Protein AF-A0A1V2Q5Y5-F1 (afdb_monomer_lite)

Secondary structure (DSSP, 8-state):
--PPPB-TTSPBP-TT-EEEEEEEETTEEEEEEEEEEEE-TTS-EEEEEEEESS--SSS---SEEEE-GGGEEE---PPPP-SPPHHHHHHHHHHHHHHHHHHHHHHHHTTPPPSSTT--HHHHHHHHHHT-

Radius of gyration: 26.56 Å; chains: 1; bounding box: 54×36×72 Å

Structure (mmCIF, N/CA/C/O backbone):
data_AF-A0A1V2Q5Y5-F1
#
_entry.id   AF-A0A1V2Q5Y5-F1
#
loop_
_atom_site.group_PDB
_atom_site.id
_atom_site.type_symbol
_atom_site.label_atom_id
_atom_site.label_alt_id
_atom_site.label_comp_id
_atom_site.label_asym_id
_atom_site.label_entity_id
_atom_site.label_seq_id
_atom_site.pdbx_PDB_ins_code
_atom_site.Cartn_x
_atom_site.Cartn_y
_atom_site.Cartn_z
_atom_site.occupancy
_atom_site.B_iso_or_equiv
_atom_site.auth_seq_id
_atom_site.auth_comp_id
_atom_site.auth_asym_id
_atom_site.auth_atom_id
_atom_site.pdbx_PDB_model_num
ATOM 1 N N . MET A 1 1 ? -12.066 -7.267 30.526 1.00 42.72 1 MET A N 1
ATOM 2 C CA . MET A 1 1 ? -11.446 -7.695 29.255 1.00 42.72 1 MET A CA 1
ATOM 3 C C . MET A 1 1 ? -11.957 -6.759 28.181 1.00 42.72 1 MET A C 1
ATOM 5 O O . MET A 1 1 ? -13.164 -6.693 28.006 1.00 42.72 1 MET A O 1
ATOM 9 N N . THR A 1 2 ? -11.095 -5.971 27.548 1.00 56.97 2 THR A N 1
ATOM 10 C CA . THR A 1 2 ? -11.493 -5.163 26.388 1.00 56.97 2 THR A CA 1
ATOM 11 C C . THR A 1 2 ? -11.682 -6.131 25.228 1.00 56.97 2 THR A C 1
ATOM 13 O O . THR A 1 2 ? -10.724 -6.800 24.843 1.00 56.97 2 THR A O 1
ATOM 16 N N . GLU A 1 3 ? -12.909 -6.286 24.730 1.00 70.06 3 GLU A N 1
ATOM 17 C CA . GLU A 1 3 ? -13.143 -7.086 23.527 1.00 70.06 3 GLU A CA 1
ATOM 18 C C . GLU A 1 3 ? -12.265 -6.554 22.392 1.00 70.06 3 GLU A C 1
ATOM 20 O O . GLU A 1 3 ? -12.170 -5.345 22.167 1.00 70.06 3 GLU A O 1
ATOM 25 N N . GLN A 1 4 ? -11.576 -7.461 21.701 1.00 85.56 4 GLN A N 1
ATOM 26 C CA . GLN A 1 4 ? -10.738 -7.088 20.573 1.00 85.56 4 GLN A CA 1
ATOM 27 C C . GLN A 1 4 ? -11.627 -6.554 19.448 1.00 85.56 4 GLN A C 1
ATOM 29 O O . GLN A 1 4 ? -12.476 -7.283 18.931 1.00 85.56 4 GLN A O 1
ATOM 34 N N . LEU A 1 5 ? -11.422 -5.289 19.067 1.00 92.75 5 LEU A N 1
ATOM 35 C CA . LEU A 1 5 ? -12.168 -4.669 17.975 1.00 92.75 5 LEU A CA 1
ATOM 36 C C . LEU A 1 5 ? -11.911 -5.412 16.663 1.00 92.75 5 LEU A C 1
ATOM 38 O O . LEU A 1 5 ? -10.795 -5.863 16.388 1.00 92.75 5 LEU A O 1
ATOM 42 N N . LYS A 1 6 ? -12.957 -5.510 15.847 1.00 95.69 6 LYS A N 1
ATOM 43 C CA . LYS A 1 6 ? -12.931 -6.181 14.550 1.00 95.69 6 LYS A CA 1
ATOM 44 C C . LYS A 1 6 ? -13.404 -5.231 13.464 1.00 95.69 6 LYS A C 1
ATOM 46 O O . LYS A 1 6 ? -14.277 -4.406 13.720 1.00 95.69 6 LYS A O 1
ATOM 51 N N . ASP A 1 7 ? -12.835 -5.358 12.272 1.00 94.50 7 ASP A N 1
ATOM 52 C CA . ASP A 1 7 ? -13.355 -4.666 11.098 1.00 94.50 7 ASP A CA 1
ATOM 53 C C . ASP A 1 7 ? -14.730 -5.230 10.695 1.00 94.50 7 ASP A C 1
ATOM 55 O O . ASP A 1 7 ? -15.201 -6.225 11.254 1.00 94.50 7 ASP A O 1
ATOM 59 N N . TRP A 1 8 ? -15.392 -4.615 9.713 1.00 90.56 8 TRP A N 1
ATOM 60 C CA . TRP A 1 8 ? -16.715 -5.066 9.255 1.00 90.56 8 TRP A CA 1
ATOM 61 C C . TRP A 1 8 ? -16.732 -6.505 8.699 1.00 90.56 8 TRP A C 1
ATOM 63 O O . TRP A 1 8 ? -17.801 -7.103 8.601 1.00 90.56 8 TRP A O 1
ATOM 73 N N . ARG A 1 9 ? -15.567 -7.082 8.366 1.00 90.81 9 ARG A N 1
ATOM 74 C CA . ARG A 1 9 ? -15.406 -8.480 7.922 1.00 90.81 9 ARG A CA 1
ATOM 75 C C . ARG A 1 9 ? -15.116 -9.438 9.079 1.00 90.81 9 ARG A C 1
ATOM 77 O O . ARG A 1 9 ? -14.913 -10.625 8.852 1.00 90.81 9 ARG A O 1
ATOM 84 N N . GLY A 1 10 ? -15.070 -8.943 10.315 1.00 92.38 10 GLY A N 1
ATOM 85 C CA . GLY A 1 10 ? -14.712 -9.731 11.491 1.00 92.38 10 GLY A CA 1
ATOM 86 C C . GLY A 1 10 ? -13.203 -9.888 11.701 1.00 92.38 10 GLY A C 1
ATOM 87 O O . GLY A 1 10 ? -12.796 -10.648 12.583 1.00 92.38 10 GLY A O 1
ATOM 88 N N . THR A 1 11 ? -12.370 -9.171 10.942 1.00 93.44 11 THR A N 1
ATOM 89 C CA . THR A 1 11 ? -10.906 -9.243 11.049 1.00 93.44 11 THR A CA 1
ATOM 90 C C . THR A 1 11 ? -10.445 -8.504 12.301 1.00 93.44 11 THR A C 1
ATOM 92 O O . THR A 1 11 ? -10.768 -7.323 12.444 1.00 93.44 11 THR A O 1
ATOM 95 N N . PRO A 1 12 ? -9.679 -9.136 13.209 1.00 95.12 12 PRO A N 1
ATOM 96 C CA . PRO A 1 12 ? -9.167 -8.457 14.393 1.00 95.12 12 PRO A CA 1
ATOM 97 C C . PRO A 1 12 ? -8.260 -7.279 14.030 1.00 95.12 12 PRO A C 1
ATOM 99 O O . PRO A 1 12 ? -7.313 -7.434 13.258 1.00 95.12 12 PRO A O 1
ATOM 102 N N . ILE A 1 13 ? -8.525 -6.122 14.634 1.00 95.31 13 ILE A N 1
ATOM 103 C CA . ILE A 1 13 ? -7.756 -4.894 14.433 1.00 95.31 13 ILE A CA 1
ATOM 104 C C . ILE A 1 13 ? -6.642 -4.842 15.481 1.00 95.31 13 ILE A C 1
ATOM 106 O O . ILE A 1 13 ? -6.883 -5.029 16.677 1.00 95.31 13 ILE A O 1
ATOM 110 N N . LYS A 1 14 ? -5.413 -4.586 15.039 1.00 95.12 14 LYS A N 1
ATOM 111 C CA . LYS A 1 14 ? -4.212 -4.481 15.874 1.00 95.12 14 LYS A CA 1
ATOM 112 C C . LYS A 1 14 ? -3.457 -3.198 15.548 1.00 95.12 14 LYS A C 1
ATOM 114 O O . LYS A 1 14 ? -3.558 -2.676 14.440 1.00 95.12 14 LYS A O 1
ATOM 119 N N . GLU A 1 15 ? -2.686 -2.704 16.512 1.00 95.31 15 GLU A N 1
ATOM 120 C CA . GLU A 1 15 ? -1.755 -1.602 16.265 1.00 95.31 15 GLU A CA 1
ATOM 121 C C . GLU A 1 15 ? -0.744 -1.965 15.174 1.00 95.31 15 GLU A C 1
ATOM 123 O O . GLU A 1 15 ? -0.429 -3.137 14.964 1.00 95.31 15 GLU A O 1
ATOM 128 N N . TRP A 1 16 ? -0.264 -0.939 14.473 1.00 94.75 16 TRP A N 1
ATOM 129 C CA . TRP A 1 16 ? 0.700 -1.008 13.373 1.00 94.75 16 TRP A CA 1
ATOM 130 C C . TRP A 1 16 ? 0.205 -1.688 12.094 1.00 94.75 16 TRP A C 1
ATOM 132 O O . TRP A 1 16 ? 0.950 -1.770 11.122 1.00 94.75 16 TRP A O 1
ATOM 142 N N . GLN A 1 17 ? -1.059 -2.115 12.040 1.00 95.25 17 GLN A N 1
ATOM 143 C CA . GLN A 1 17 ? -1.659 -2.614 10.806 1.00 95.25 17 GLN A CA 1
ATOM 144 C C . GLN A 1 17 ? -2.002 -1.481 9.840 1.00 95.25 17 GLN A C 1
ATOM 146 O O . GLN A 1 17 ? -2.461 -0.407 10.246 1.00 95.25 17 GLN A O 1
ATOM 151 N N . THR A 1 18 ? -1.847 -1.766 8.550 1.00 95.62 18 THR A N 1
ATOM 152 C CA . THR A 1 18 ? -2.369 -0.925 7.474 1.00 95.62 18 THR A CA 1
ATOM 153 C C . THR A 1 18 ? -3.873 -1.129 7.346 1.00 95.62 18 THR A C 1
ATOM 155 O O . THR A 1 18 ? -4.377 -2.255 7.348 1.00 95.62 18 THR A O 1
ATOM 158 N N . VAL A 1 19 ? -4.602 -0.025 7.227 1.00 95.56 19 VAL A N 1
ATOM 159 C CA . VAL A 1 19 ? -6.050 -0.020 7.039 1.00 95.56 19 VAL A CA 1
ATOM 160 C C . VAL A 1 19 ? -6.449 0.938 5.932 1.00 95.56 19 VAL A C 1
ATOM 162 O O . VAL A 1 19 ? -5.779 1.938 5.666 1.00 95.56 19 VAL A O 1
ATOM 165 N N . ILE A 1 20 ? -7.602 0.657 5.338 1.00 95.00 20 ILE A N 1
ATOM 166 C CA . ILE A 1 20 ? -8.256 1.535 4.378 1.00 95.00 20 ILE A CA 1
ATOM 167 C C . ILE A 1 20 ? -9.631 1.920 4.923 1.00 95.00 20 ILE A C 1
ATOM 169 O O . ILE A 1 20 ? -10.360 1.071 5.438 1.00 95.00 20 ILE A O 1
ATOM 173 N N . TYR A 1 21 ? -10.002 3.194 4.811 1.00 93.81 21 TYR A N 1
ATOM 174 C CA . TYR A 1 21 ? -11.347 3.667 5.138 1.00 93.81 21 TYR A CA 1
ATOM 175 C C . TYR A 1 21 ? -11.819 4.752 4.162 1.00 93.81 21 TYR A C 1
ATOM 177 O O . TYR A 1 21 ? -11.018 5.448 3.536 1.00 93.81 21 TYR A O 1
ATOM 185 N N . GLY A 1 22 ? -13.138 4.906 4.042 1.00 92.19 22 GLY A N 1
ATOM 186 C CA . GLY A 1 22 ? -13.756 5.978 3.261 1.00 92.19 22 GLY A CA 1
ATOM 187 C C . GLY A 1 22 ? -13.934 7.248 4.092 1.00 92.19 22 GLY A C 1
ATOM 188 O O . GLY A 1 22 ? -14.639 7.240 5.103 1.00 92.19 22 GLY A O 1
ATOM 189 N N . ALA A 1 23 ? -13.327 8.356 3.668 1.00 89.06 23 ALA A N 1
ATOM 190 C CA . ALA A 1 23 ? -13.537 9.673 4.261 1.00 89.06 23 ALA A CA 1
ATOM 191 C C . ALA A 1 23 ? -14.570 10.474 3.448 1.00 89.06 23 ALA A C 1
ATOM 193 O O . ALA A 1 23 ? -14.417 10.597 2.230 1.00 89.06 23 ALA A O 1
ATOM 194 N N . PRO A 1 24 ? -15.595 11.065 4.085 1.00 86.62 24 PRO A N 1
ATOM 195 C CA . 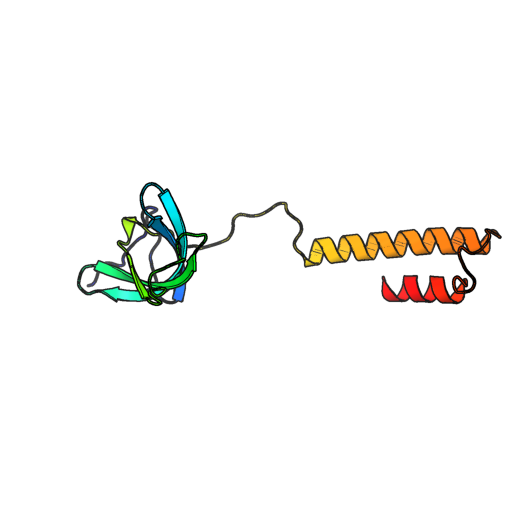PR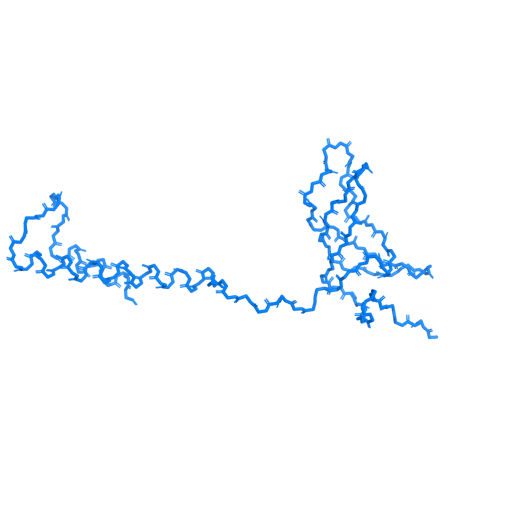O A 1 24 ? -16.553 11.905 3.379 1.00 86.62 24 PRO A CA 1
ATOM 196 C C . PRO A 1 24 ? -15.881 13.194 2.886 1.00 86.62 24 PRO A C 1
ATOM 198 O O . PRO A 1 24 ? -15.185 13.877 3.640 1.00 86.62 24 PRO A O 1
ATOM 201 N N . VAL A 1 25 ? -16.117 13.535 1.621 1.00 84.62 25 VAL A N 1
ATOM 202 C CA . VAL A 1 25 ? -15.661 14.764 0.963 1.00 84.62 25 VAL A CA 1
ATOM 203 C C . VAL A 1 25 ? -16.852 15.361 0.213 1.00 84.62 25 VAL A C 1
ATOM 205 O O . VAL A 1 25 ? -17.091 15.065 -0.958 1.00 84.62 25 VAL A O 1
ATOM 208 N N . GLY A 1 26 ? -17.645 16.180 0.907 1.00 83.06 26 GLY A N 1
ATOM 209 C CA . GLY A 1 26 ? -18.887 16.730 0.360 1.00 83.06 26 GLY A CA 1
ATOM 210 C C . GLY A 1 26 ? -19.886 15.623 0.010 1.00 83.06 26 GLY A C 1
ATOM 211 O O . GLY A 1 26 ? -20.330 14.894 0.893 1.00 83.06 26 GLY A O 1
ATOM 212 N N . ARG A 1 27 ? -20.230 15.498 -1.279 1.00 86.44 27 ARG A N 1
ATOM 213 C CA . ARG A 1 27 ? -21.117 14.445 -1.814 1.00 86.44 27 ARG A CA 1
ATOM 214 C C . ARG A 1 27 ? -20.371 13.185 -2.282 1.00 86.44 27 ARG A C 1
ATOM 216 O O . ARG A 1 27 ? -21.004 12.277 -2.810 1.00 86.44 27 ARG A O 1
ATOM 223 N N . SER A 1 28 ? -19.053 13.129 -2.097 1.00 86.50 28 SER A N 1
ATOM 224 C CA . SER A 1 28 ? -18.194 12.033 -2.556 1.00 86.50 28 SER A CA 1
ATOM 225 C C . SER A 1 28 ? -17.450 11.376 -1.389 1.00 86.50 28 SER A C 1
ATOM 227 O O . SER A 1 28 ? -17.416 11.908 -0.279 1.00 86.50 28 SER A O 1
ATOM 229 N N . VAL A 1 29 ? -16.817 10.227 -1.639 1.00 88.19 29 VAL A N 1
ATOM 230 C CA . VAL A 1 29 ? -16.016 9.498 -0.642 1.00 88.19 29 VAL A CA 1
ATOM 231 C C . VAL A 1 29 ? -14.588 9.337 -1.145 1.00 88.19 29 VAL A C 1
ATOM 233 O O . VAL A 1 29 ? -14.357 8.662 -2.141 1.00 88.19 29 VAL A O 1
ATOM 236 N N . ALA A 1 30 ? -13.625 9.929 -0.440 1.00 89.00 30 ALA A N 1
ATOM 237 C CA . ALA A 1 30 ? -12.213 9.716 -0.722 1.00 89.00 30 ALA A CA 1
ATOM 238 C C . ALA A 1 30 ? -11.701 8.480 0.017 1.00 89.00 30 ALA A C 1
ATOM 240 O O . ALA A 1 30 ? -11.908 8.334 1.223 1.00 89.00 30 ALA A O 1
ATOM 241 N N . MET A 1 31 ? -10.972 7.628 -0.698 1.00 92.06 31 MET A N 1
ATOM 242 C CA . MET A 1 31 ? -10.255 6.512 -0.092 1.00 92.06 31 MET A CA 1
ATOM 243 C C . MET A 1 31 ? -9.044 7.030 0.681 1.00 92.06 31 MET A C 1
ATOM 245 O O . MET A 1 31 ? -8.276 7.859 0.176 1.00 92.06 31 MET A O 1
ATOM 249 N N . VAL A 1 32 ? -8.892 6.555 1.913 1.00 91.88 32 VAL A N 1
ATOM 250 C CA . VAL A 1 32 ? -7.786 6.909 2.797 1.00 91.88 32 VAL A CA 1
ATOM 251 C C . VAL A 1 32 ? -7.079 5.649 3.253 1.00 91.88 32 VAL A C 1
ATOM 253 O O . VAL A 1 32 ? -7.709 4.733 3.774 1.00 91.88 32 VAL A O 1
ATOM 256 N N . GLU A 1 33 ? -5.765 5.652 3.090 1.00 93.62 33 GLU A N 1
ATOM 257 C CA . GLU A 1 33 ? -4.847 4.680 3.658 1.00 93.62 33 GLU A CA 1
ATOM 258 C C . GLU A 1 33 ? -4.257 5.244 4.952 1.00 93.62 33 GLU A C 1
ATOM 260 O O . GLU A 1 33 ? -3.868 6.419 5.031 1.00 93.62 33 GLU A O 1
ATOM 265 N N . GLY A 1 34 ? -4.172 4.406 5.976 1.00 94.50 34 GLY A N 1
ATOM 266 C CA . GLY A 1 34 ? -3.542 4.782 7.227 1.00 94.50 34 GLY A CA 1
ATOM 267 C C . GLY A 1 34 ? -3.032 3.598 8.025 1.00 94.50 34 GLY A C 1
ATOM 268 O O . GLY A 1 34 ? -3.221 2.440 7.660 1.00 94.50 34 GLY A O 1
ATOM 269 N N . THR A 1 35 ? -2.399 3.915 9.145 1.00 96.44 35 THR A N 1
ATOM 270 C CA . THR A 1 35 ? -1.842 2.943 10.084 1.00 96.44 35 THR A CA 1
ATOM 271 C C . THR A 1 35 ? -2.572 3.045 11.414 1.00 96.44 35 THR A C 1
ATOM 273 O O . THR A 1 35 ? -2.800 4.149 11.916 1.00 96.44 35 THR A O 1
ATOM 276 N N . VAL A 1 36 ? -2.939 1.907 12.003 1.00 96.56 36 VAL A N 1
ATOM 277 C CA . VAL A 1 36 ? -3.506 1.868 13.356 1.00 96.56 36 VAL A CA 1
ATOM 278 C C . VAL A 1 36 ? -2.427 2.246 14.365 1.00 96.56 36 VAL A C 1
ATOM 280 O O . VAL A 1 36 ? -1.378 1.615 14.422 1.00 96.56 36 VAL A O 1
ATOM 283 N N . VAL A 1 37 ? -2.694 3.252 15.189 1.00 96.19 37 VAL A N 1
ATOM 284 C CA . VAL A 1 37 ? -1.754 3.769 16.203 1.00 96.19 37 VAL A CA 1
ATOM 285 C C . VAL A 1 37 ? -2.342 3.748 17.615 1.00 96.19 37 VAL A C 1
ATOM 287 O O . VAL A 1 37 ? -1.828 4.415 18.509 1.00 96.19 37 VAL A O 1
ATOM 290 N N . GLY A 1 38 ? -3.464 3.051 17.800 1.00 94.75 38 GLY A N 1
ATOM 291 C CA . GLY A 1 38 ? -4.079 2.828 19.104 1.00 94.75 38 GLY A CA 1
ATOM 292 C C . GLY A 1 38 ? -5.601 2.800 19.056 1.00 94.75 38 GLY A C 1
ATOM 293 O O . GLY A 1 38 ? -6.224 2.808 17.991 1.00 94.75 38 GLY A O 1
ATOM 294 N N . PHE A 1 39 ? -6.207 2.813 20.240 1.00 94.81 39 PHE A N 1
ATOM 295 C CA . PHE A 1 39 ? -7.649 2.675 20.426 1.00 94.81 39 PHE A CA 1
ATOM 296 C C . PHE A 1 39 ? -8.169 3.711 21.424 1.00 94.81 39 PHE A C 1
ATOM 298 O O . PHE A 1 39 ? -7.479 4.074 22.376 1.00 94.81 39 PHE A O 1
ATOM 305 N N . THR A 1 40 ? -9.381 4.220 21.208 1.00 91.62 40 THR A N 1
ATOM 306 C CA . THR A 1 40 ? -10.049 5.101 22.172 1.00 91.62 40 THR A CA 1
ATOM 307 C C . THR A 1 40 ? -10.801 4.271 23.219 1.00 91.62 40 THR A C 1
ATOM 309 O O . THR A 1 40 ? -11.295 3.188 22.896 1.00 91.62 40 THR A O 1
ATOM 312 N N . PRO A 1 41 ? -11.017 4.799 24.440 1.00 88.94 41 PRO A N 1
ATOM 313 C CA . PRO A 1 41 ? -11.886 4.155 25.434 1.00 88.94 41 PRO A CA 1
ATOM 314 C C . PRO A 1 41 ? -13.329 3.939 24.950 1.00 88.94 41 PRO A C 1
ATOM 316 O O . PRO A 1 41 ? -14.026 3.059 25.437 1.00 88.94 41 PRO A O 1
ATOM 319 N N . SER A 1 42 ? -13.775 4.731 23.971 1.00 88.69 42 SER A N 1
ATOM 320 C CA . SER A 1 42 ? -15.097 4.637 23.344 1.00 88.69 42 SER A CA 1
ATOM 321 C C . SER A 1 42 ? -15.209 3.575 22.241 1.00 88.69 42 SER A C 1
ATOM 323 O O . SER A 1 42 ? -16.215 3.547 21.537 1.00 88.69 42 SER A O 1
ATOM 325 N N . GLY A 1 43 ? -14.187 2.736 22.043 1.00 90.31 43 GLY A N 1
ATOM 326 C CA . GLY A 1 43 ? -14.216 1.665 21.042 1.00 90.31 43 GLY A CA 1
ATOM 327 C C . GLY A 1 43 ? -13.979 2.139 19.605 1.00 90.31 43 GLY A C 1
ATOM 328 O O . GLY A 1 43 ? -14.443 1.505 18.660 1.00 90.31 43 GLY A O 1
ATOM 329 N N . ARG A 1 44 ? -13.274 3.261 19.413 1.00 94.44 44 ARG A N 1
ATOM 330 C CA . ARG A 1 44 ? -12.833 3.737 18.090 1.00 94.44 44 ARG A CA 1
ATOM 331 C C . ARG A 1 44 ? -11.353 3.443 17.886 1.00 94.44 44 ARG A C 1
ATOM 333 O O . ARG A 1 44 ? -10.601 3.261 18.840 1.00 94.44 44 ARG A O 1
ATOM 340 N N . VAL A 1 45 ? -10.929 3.443 16.631 1.00 95.44 45 VAL A N 1
ATOM 341 C CA . VAL A 1 45 ? -9.551 3.136 16.240 1.00 95.44 45 VAL A CA 1
ATOM 342 C C . VAL A 1 45 ? -8.837 4.422 15.854 1.00 95.44 45 VAL A C 1
ATOM 344 O O . VAL A 1 45 ? -9.327 5.157 14.997 1.00 95.44 45 VAL A O 1
ATOM 347 N N . TRP A 1 4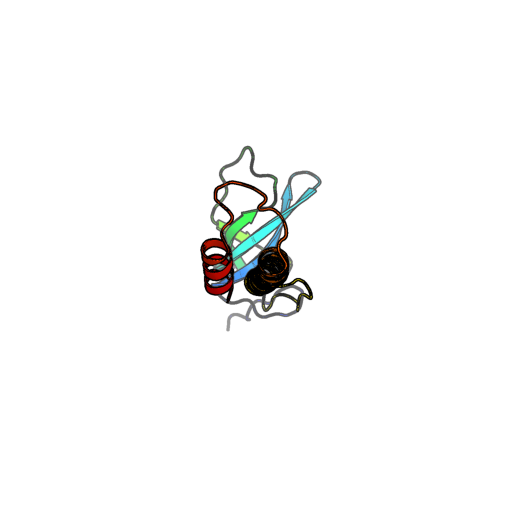6 ? -7.695 4.705 16.479 1.00 95.75 46 TRP A N 1
ATOM 348 C CA . TRP A 1 46 ? -6.829 5.812 16.089 1.00 95.75 46 TRP A CA 1
ATOM 349 C C . TRP A 1 46 ? -6.025 5.436 14.854 1.00 95.75 46 TRP A C 1
ATOM 351 O O . TRP A 1 46 ? -5.263 4.472 14.874 1.00 95.75 46 TRP A O 1
ATOM 361 N N . ILE A 1 47 ? -6.166 6.238 13.804 1.00 95.38 47 ILE A N 1
ATOM 362 C CA . ILE A 1 47 ? -5.505 6.060 12.517 1.00 95.38 47 ILE A CA 1
ATOM 363 C C . ILE A 1 47 ? -4.593 7.251 12.251 1.00 95.38 47 ILE A C 1
ATOM 365 O O . ILE A 1 47 ? -5.044 8.398 12.245 1.00 95.38 47 ILE A O 1
ATOM 369 N N . GLU A 1 48 ? -3.320 6.973 12.003 1.00 95.31 48 GLU A N 1
ATOM 370 C CA . GLU A 1 48 ? -2.408 7.912 11.360 1.00 95.31 48 GLU A CA 1
ATOM 371 C C . GLU A 1 48 ? -2.607 7.844 9.843 1.00 95.31 48 GLU A C 1
ATOM 373 O O . GLU A 1 48 ? -2.503 6.776 9.242 1.00 95.31 48 GLU A O 1
ATOM 378 N N . VAL A 1 49 ? -2.930 8.973 9.216 1.00 91.88 49 VAL A N 1
ATOM 379 C CA . VAL A 1 49 ? -3.227 9.042 7.780 1.00 91.88 49 VAL A CA 1
ATOM 380 C C . VAL A 1 49 ? -1.921 9.062 6.986 1.00 91.88 49 VAL A C 1
ATOM 382 O O . VAL A 1 49 ? -1.119 9.978 7.150 1.00 91.88 49 VAL A O 1
ATOM 385 N N . LYS A 1 50 ? -1.731 8.083 6.093 1.00 90.94 50 LYS A N 1
ATOM 386 C CA . LYS A 1 50 ? -0.561 7.998 5.202 1.00 90.94 50 LYS A CA 1
ATOM 387 C C . LYS A 1 50 ? -0.850 8.621 3.846 1.00 90.94 50 LYS A C 1
ATOM 389 O O . LYS A 1 50 ? -0.131 9.512 3.402 1.00 90.94 50 LYS A O 1
ATOM 394 N N . HIS A 1 51 ? -1.947 8.205 3.222 1.00 87.50 51 HIS A N 1
ATOM 395 C CA . HIS A 1 51 ? -2.333 8.678 1.901 1.00 87.50 51 HIS A CA 1
ATOM 396 C C . HIS A 1 51 ? -3.844 8.894 1.811 1.00 87.50 51 HIS A C 1
ATOM 398 O O . HIS A 1 51 ? -4.637 8.180 2.418 1.00 87.50 51 HIS A O 1
ATOM 404 N N . ARG A 1 52 ? -4.261 9.898 1.038 1.00 86.31 52 ARG A N 1
ATOM 405 C CA . ARG A 1 52 ? -5.667 10.180 0.741 1.00 86.31 52 ARG A CA 1
ATOM 406 C C . ARG A 1 52 ? -5.786 10.471 -0.746 1.00 86.31 52 ARG A C 1
ATOM 408 O O . ARG A 1 52 ? -5.135 11.392 -1.226 1.00 86.31 52 ARG A O 1
ATOM 415 N N . ALA A 1 53 ? -6.658 9.732 -1.429 1.00 84.00 53 ALA A N 1
ATOM 416 C CA . ALA A 1 53 ? -6.797 9.791 -2.883 1.00 84.00 53 ALA A CA 1
ATOM 417 C C . ALA A 1 53 ? -7.148 11.196 -3.411 1.00 84.00 53 ALA A C 1
ATOM 419 O O . ALA A 1 53 ? -6.619 11.611 -4.435 1.00 84.00 53 ALA A O 1
ATOM 420 N N . TYR A 1 54 ? -8.029 11.939 -2.727 1.00 78.88 54 TYR A N 1
ATOM 421 C CA . TYR A 1 54 ? -8.386 13.321 -3.080 1.00 78.88 54 TYR A CA 1
ATOM 422 C C . TYR A 1 54 ? -9.107 14.047 -1.927 1.00 78.88 54 TYR A C 1
ATOM 424 O O . TYR A 1 54 ? -9.359 13.473 -0.868 1.00 78.88 54 TYR A O 1
ATOM 432 N N . GLY A 1 55 ? -9.457 15.325 -2.124 1.00 67.00 55 GLY A N 1
ATOM 433 C CA . GLY A 1 55 ? -10.259 16.092 -1.156 1.00 67.00 55 GLY A CA 1
ATOM 434 C C . GLY A 1 55 ? -9.447 16.731 -0.027 1.00 67.00 55 GLY A C 1
ATOM 435 O O . GLY A 1 55 ? -9.907 16.779 1.112 1.00 67.00 55 GLY A O 1
ATOM 436 N N . GLY A 1 56 ? -8.226 17.184 -0.331 1.00 59.50 56 GLY A N 1
ATOM 437 C CA . GLY A 1 56 ? -7.279 17.760 0.633 1.00 59.50 56 GLY A CA 1
ATOM 438 C C . GLY A 1 56 ? -6.822 19.191 0.330 1.00 59.50 56 GLY A C 1
ATOM 439 O O . GLY A 1 56 ? -5.724 19.546 0.734 1.00 59.50 56 GLY A O 1
ATOM 440 N N . TRP A 1 57 ? -7.611 19.999 -0.384 1.00 49.03 57 TRP A N 1
ATOM 441 C CA . TRP A 1 57 ? -7.161 21.302 -0.905 1.00 49.03 57 TRP A CA 1
ATOM 442 C C . TRP A 1 57 ? -7.457 22.528 -0.018 1.00 49.03 57 TRP A C 1
ATOM 444 O O . TRP A 1 57 ? -7.376 23.645 -0.513 1.00 49.03 57 TRP A O 1
ATOM 454 N N . GLY A 1 58 ? -7.802 22.385 1.270 1.00 47.66 58 GLY A N 1
ATOM 455 C CA . GLY A 1 58 ? -8.134 23.596 2.051 1.00 47.66 58 GLY A CA 1
ATOM 456 C C . GLY A 1 58 ? -8.274 23.507 3.567 1.00 47.66 58 GLY A C 1
ATOM 457 O O . GLY A 1 58 ? -8.448 24.537 4.204 1.00 47.66 58 GLY A O 1
ATOM 458 N N . ALA A 1 59 ? -8.173 22.331 4.177 1.00 48.31 59 ALA A N 1
ATOM 459 C CA . ALA A 1 59 ? -8.111 22.211 5.630 1.00 48.31 59 ALA A CA 1
ATOM 460 C C . ALA A 1 59 ? -6.912 21.336 5.966 1.00 48.31 59 ALA A C 1
ATOM 462 O O . ALA A 1 59 ? -6.748 20.288 5.335 1.00 48.31 59 ALA A O 1
ATOM 463 N N . GLU A 1 60 ? -6.081 21.792 6.907 1.00 54.44 60 GLU A N 1
ATOM 464 C CA . GLU A 1 60 ? -4.948 21.058 7.477 1.00 54.44 60 GLU A CA 1
ATOM 465 C C . GLU A 1 60 ? -5.208 19.552 7.442 1.00 54.44 60 GLU A C 1
ATOM 467 O O . GLU A 1 60 ? -6.193 19.063 8.010 1.00 54.44 60 GLU A O 1
ATOM 472 N N . ARG A 1 61 ? -4.351 18.817 6.721 1.00 64.94 61 ARG A N 1
ATOM 473 C CA . ARG A 1 61 ? -4.369 17.354 6.719 1.00 64.94 61 ARG A CA 1
ATOM 474 C C . ARG A 1 61 ? -4.299 16.920 8.176 1.00 64.94 61 ARG A C 1
ATOM 476 O O . ARG A 1 61 ? -3.220 16.959 8.750 1.00 64.94 61 ARG A O 1
ATOM 483 N N . LYS A 1 62 ? -5.429 16.529 8.778 1.00 70.50 62 LYS A N 1
ATOM 484 C CA . LYS A 1 62 ? -5.431 15.976 10.134 1.00 70.50 62 LYS A CA 1
ATOM 485 C C . LYS A 1 62 ? -4.558 14.723 10.086 1.00 70.50 62 LYS A C 1
ATOM 487 O O . LYS A 1 62 ? -4.983 13.743 9.470 1.00 70.50 62 LYS A O 1
ATOM 492 N N . PRO A 1 63 ? -3.355 14.745 10.683 1.00 81.69 63 PRO A N 1
ATOM 493 C CA . PRO A 1 63 ? -2.413 13.641 10.536 1.00 81.69 63 PRO A CA 1
ATOM 494 C C . PRO A 1 63 ? -2.931 12.398 11.261 1.00 81.69 63 PRO A C 1
ATOM 496 O O . PRO A 1 63 ? -2.573 11.276 10.918 1.00 81.69 63 PRO A O 1
ATOM 499 N N . ARG A 1 64 ? -3.819 12.594 12.244 1.00 88.94 64 ARG A N 1
ATOM 500 C CA . ARG A 1 64 ? -4.454 11.536 13.019 1.00 88.94 64 ARG A CA 1
ATOM 501 C C . ARG A 1 64 ? -5.954 11.768 13.110 1.00 88.94 64 ARG A C 1
ATOM 503 O O . ARG A 1 64 ? -6.414 12.888 13.336 1.00 88.94 64 ARG A O 1
ATOM 510 N N . VAL A 1 65 ? -6.715 10.694 12.959 1.00 91.50 65 VAL A N 1
ATOM 511 C CA . VAL A 1 65 ? -8.174 10.674 13.100 1.00 91.50 65 VAL A CA 1
ATOM 512 C C . VAL A 1 65 ? -8.592 9.429 13.868 1.00 91.50 65 VAL A C 1
ATOM 514 O O . VAL A 1 65 ? -7.852 8.452 13.903 1.00 91.50 65 VAL A O 1
ATOM 517 N N . HIS A 1 66 ? -9.785 9.431 14.455 1.00 92.94 66 HIS A N 1
ATOM 518 C CA . HIS A 1 66 ? -10.390 8.205 14.964 1.00 92.94 66 HIS A CA 1
ATOM 519 C C . HIS A 1 66 ? -11.533 7.755 14.049 1.00 92.94 66 HIS A C 1
ATOM 521 O O . HIS A 1 66 ? -12.383 8.556 13.644 1.00 92.94 66 HIS A O 1
ATOM 527 N N . VAL A 1 67 ? -11.582 6.466 13.738 1.00 93.50 67 VAL A N 1
ATOM 528 C CA . 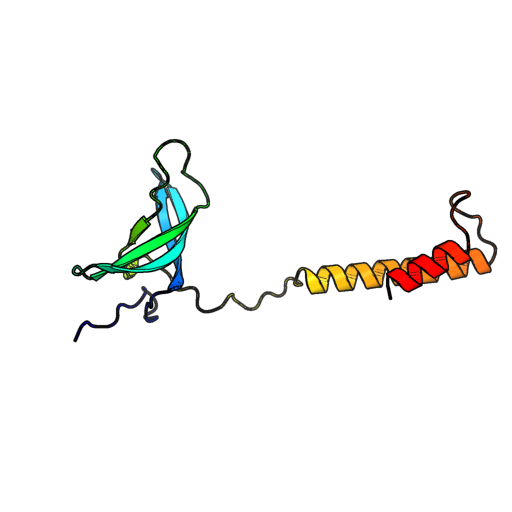VAL A 1 67 ? -12.583 5.869 12.848 1.00 93.50 67 VAL A CA 1
ATOM 529 C C . VAL A 1 67 ? -13.333 4.779 13.612 1.00 93.50 67 VAL A C 1
ATOM 531 O O . VAL A 1 67 ? -12.784 4.155 14.519 1.00 93.50 67 VAL A O 1
ATOM 534 N N . GLY A 1 68 ? -14.621 4.601 13.308 1.00 94.62 68 GLY A N 1
ATOM 535 C CA . GLY A 1 68 ? -15.363 3.445 13.816 1.00 94.62 68 GLY A CA 1
ATOM 536 C C . GLY A 1 68 ? -14.781 2.154 13.225 1.00 94.62 68 GLY A C 1
ATOM 537 O O . GLY A 1 68 ? -14.393 2.167 12.054 1.00 94.62 68 GLY A O 1
ATOM 538 N N . PRO A 1 69 ? -14.675 1.064 13.999 1.00 94.62 69 PRO A N 1
ATOM 539 C CA . PRO A 1 69 ? -14.103 -0.189 13.504 1.00 94.62 69 PRO A CA 1
ATOM 540 C C . PRO A 1 69 ? -14.925 -0.789 12.344 1.00 94.62 69 PRO A C 1
ATOM 542 O O . PRO A 1 69 ? -14.370 -1.392 11.434 1.00 94.62 69 PRO A O 1
ATOM 545 N N . ASP A 1 70 ? -16.226 -0.507 12.299 1.00 93.50 70 ASP A N 1
ATOM 546 C CA . ASP A 1 70 ? -17.166 -0.847 11.224 1.00 93.50 70 ASP A CA 1
ATOM 547 C C . ASP A 1 70 ? -16.901 -0.116 9.894 1.00 93.50 70 ASP A C 1
ATOM 549 O O . ASP A 1 70 ? -17.413 -0.513 8.851 1.00 93.50 70 ASP A O 1
ATOM 553 N N . ARG A 1 71 ? -16.106 0.961 9.909 1.00 92.88 71 ARG A N 1
ATOM 554 C CA . ARG A 1 71 ? -15.839 1.813 8.735 1.00 92.88 71 ARG A CA 1
ATOM 555 C C . ARG A 1 71 ? -14.449 1.646 8.140 1.00 92.88 71 ARG A C 1
ATOM 557 O O . ARG A 1 71 ? -14.120 2.344 7.180 1.00 92.88 71 ARG A O 1
ATOM 564 N N . LEU A 1 72 ? -13.626 0.779 8.715 1.00 93.19 72 LEU A N 1
ATOM 565 C CA . LEU A 1 72 ? -12.282 0.502 8.227 1.00 93.19 72 LEU A CA 1
ATOM 566 C C . LEU A 1 72 ? -12.175 -0.935 7.736 1.00 93.19 72 LEU A C 1
ATOM 568 O O . LEU A 1 72 ? -12.986 -1.787 8.074 1.00 93.19 72 LEU A O 1
ATOM 572 N N . THR A 1 73 ? -11.163 -1.187 6.922 1.00 95.12 73 THR A N 1
ATOM 573 C CA . THR A 1 73 ? -10.843 -2.488 6.340 1.00 95.12 73 THR A CA 1
ATOM 574 C C . THR A 1 73 ? -9.375 -2.755 6.628 1.00 95.12 73 THR A C 1
ATOM 576 O O . THR A 1 73 ? -8.525 -1.973 6.198 1.00 95.12 73 THR A O 1
ATOM 579 N N . VAL A 1 74 ? -9.066 -3.821 7.371 1.00 94.88 74 VAL A N 1
ATOM 580 C CA . VAL A 1 74 ? -7.671 -4.223 7.618 1.00 94.88 74 VAL A CA 1
ATOM 581 C C . VAL A 1 74 ? -7.073 -4.789 6.334 1.00 94.88 74 VAL A C 1
ATOM 583 O O . VAL A 1 74 ? -7.648 -5.682 5.712 1.00 94.88 74 VAL A O 1
ATOM 586 N N . VAL A 1 75 ? -5.915 -4.278 5.927 1.00 92.31 75 VAL A N 1
ATOM 587 C CA . VAL A 1 75 ? -5.162 -4.831 4.800 1.00 92.31 75 VAL A CA 1
ATOM 588 C C . VAL A 1 75 ? -4.275 -5.943 5.350 1.00 92.31 75 VAL A C 1
ATOM 590 O O . VAL A 1 75 ? -3.250 -5.677 5.971 1.00 92.31 75 VAL A O 1
ATOM 5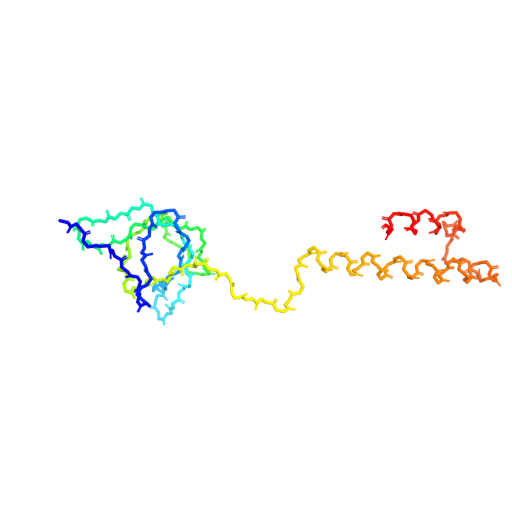93 N N . THR A 1 76 ? -4.718 -7.189 5.197 1.00 85.31 76 THR A N 1
ATOM 594 C CA . THR A 1 76 ? -3.986 -8.382 5.655 1.00 85.31 76 THR A CA 1
ATOM 595 C C . THR A 1 76 ? -2.967 -8.840 4.623 1.00 85.31 76 THR A C 1
ATOM 597 O O . THR A 1 76 ? -1.822 -9.120 4.955 1.00 85.31 76 THR A O 1
ATOM 600 N N . GLU A 1 77 ? -3.398 -8.876 3.370 1.00 79.50 77 GLU A N 1
ATOM 601 C CA . GLU A 1 77 ? -2.621 -9.270 2.209 1.0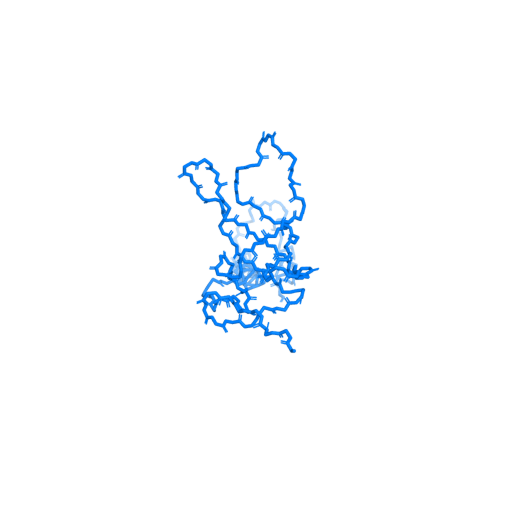0 79.50 77 GLU A CA 1
ATOM 602 C C . GLU A 1 77 ? -3.182 -8.538 0.991 1.00 79.50 77 GLU A C 1
ATOM 604 O O . GLU A 1 77 ? -4.381 -8.241 0.919 1.00 79.50 77 GLU A O 1
ATOM 609 N N . LEU A 1 78 ? -2.306 -8.199 0.049 1.00 69.25 78 LEU A N 1
ATOM 610 C CA . LEU A 1 78 ? -2.761 -7.775 -1.266 1.00 69.25 78 LEU A CA 1
ATOM 611 C C . LEU A 1 78 ? -3.270 -9.019 -2.003 1.00 69.25 78 LEU A C 1
ATOM 613 O O . LEU A 1 78 ? -2.663 -10.084 -1.868 1.00 69.25 78 LEU A O 1
ATOM 617 N N . PRO A 1 79 ? -4.367 -8.915 -2.772 1.00 65.38 79 PRO A N 1
ATOM 618 C CA . PRO A 1 79 ? -4.816 -10.037 -3.577 1.00 65.38 79 PRO A CA 1
ATOM 619 C C . PRO A 1 79 ? -3.686 -10.469 -4.523 1.00 65.38 79 PRO A C 1
ATOM 621 O O . PRO A 1 79 ? -2.933 -9.607 -4.995 1.00 65.38 79 PRO A O 1
ATOM 624 N N . PRO A 1 80 ? -3.565 -11.773 -4.826 1.00 70.19 80 PRO A N 1
ATOM 625 C CA . PRO A 1 80 ? -2.633 -12.230 -5.842 1.00 70.19 80 PRO A CA 1
ATOM 626 C C . PRO A 1 80 ? -2.943 -11.487 -7.142 1.00 70.19 80 PRO A C 1
ATOM 628 O O . PRO A 1 80 ? -4.059 -11.539 -7.660 1.00 70.19 80 PRO A O 1
ATOM 631 N N . THR A 1 81 ? -1.960 -10.737 -7.627 1.00 68.56 81 THR A N 1
ATOM 632 C CA . THR A 1 81 ? -2.067 -9.986 -8.872 1.00 68.56 81 THR A CA 1
ATOM 633 C C . THR A 1 81 ? -1.372 -10.767 -9.975 1.00 68.56 81 THR A C 1
ATOM 635 O O . THR A 1 81 ? -0.293 -11.315 -9.769 1.00 68.56 81 THR A O 1
ATOM 638 N N . SER A 1 82 ? -1.997 -10.831 -11.149 1.00 73.06 82 SER A N 1
ATOM 639 C CA . SER A 1 82 ? -1.363 -11.353 -12.362 1.00 73.06 82 SER A CA 1
ATOM 640 C C . SER A 1 82 ? -0.506 -10.298 -13.064 1.00 73.06 82 SER A C 1
ATOM 642 O O . SER A 1 82 ? 0.061 -10.576 -14.118 1.00 73.06 82 SER A O 1
ATOM 644 N N . LEU A 1 83 ? -0.474 -9.066 -12.541 1.00 73.94 83 LEU A N 1
ATOM 645 C CA . LEU A 1 83 ? 0.419 -8.041 -13.055 1.00 73.94 83 LEU A CA 1
ATOM 646 C C . LEU A 1 83 ? 1.851 -8.414 -12.673 1.00 73.94 83 LEU A C 1
ATOM 648 O O . LEU A 1 83 ? 2.085 -8.727 -11.503 1.00 73.94 83 LEU A O 1
ATOM 652 N N . PRO A 1 84 ? 2.797 -8.357 -13.625 1.00 70.31 84 PRO A N 1
ATOM 653 C CA . PRO A 1 84 ? 4.191 -8.568 -13.300 1.00 70.31 84 PRO A CA 1
ATOM 654 C C . PRO A 1 84 ? 4.606 -7.533 -12.259 1.00 70.31 84 PRO A C 1
ATOM 656 O O . PRO A 1 84 ? 4.280 -6.346 -12.361 1.00 70.31 84 PRO A O 1
ATOM 659 N N . THR A 1 85 ? 5.334 -7.990 -11.253 1.00 78.38 85 THR A N 1
ATOM 660 C CA . THR A 1 85 ? 6.062 -7.099 -10.358 1.00 78.38 85 THR A CA 1
ATOM 661 C C . THR A 1 85 ? 6.998 -6.212 -11.180 1.00 78.38 85 THR A C 1
ATOM 663 O O . THR A 1 85 ? 7.422 -6.575 -12.279 1.00 78.38 85 THR A O 1
ATOM 666 N N . GLU A 1 86 ? 7.378 -5.049 -10.649 1.00 78.69 86 GLU A N 1
ATOM 667 C CA . GLU A 1 86 ? 8.370 -4.192 -11.314 1.00 78.69 86 GLU A CA 1
ATOM 668 C C . GLU A 1 86 ? 9.672 -4.956 -11.609 1.00 78.69 86 GLU A C 1
ATOM 670 O O . GLU A 1 86 ? 10.292 -4.752 -12.651 1.00 78.69 86 GLU A O 1
ATOM 675 N N . ALA A 1 87 ? 10.045 -5.894 -10.732 1.00 73.75 87 ALA A N 1
ATOM 676 C CA . ALA A 1 87 ? 11.191 -6.775 -10.919 1.00 73.75 87 ALA A CA 1
ATOM 677 C C . ALA A 1 87 ? 11.007 -7.745 -12.100 1.00 73.75 87 ALA A C 1
ATOM 679 O O . ALA A 1 87 ? 11.923 -7.908 -12.904 1.00 73.75 87 ALA A O 1
ATOM 680 N N . GLU A 1 88 ? 9.832 -8.360 -12.239 1.00 79.25 88 GLU A N 1
ATOM 681 C CA . GLU A 1 88 ? 9.513 -9.250 -13.364 1.00 79.25 88 GLU A CA 1
ATOM 682 C C . GLU A 1 88 ? 9.422 -8.483 -14.685 1.00 79.25 88 GLU A C 1
ATOM 684 O O . GLU A 1 88 ? 9.956 -8.940 -15.695 1.00 79.25 88 GLU A O 1
ATOM 689 N N . ALA A 1 89 ? 8.819 -7.292 -14.683 1.00 84.69 89 ALA A N 1
ATOM 690 C CA . ALA A 1 89 ? 8.772 -6.422 -15.853 1.00 84.69 89 ALA A CA 1
ATOM 691 C C . ALA A 1 89 ? 10.183 -5.976 -16.278 1.00 84.69 89 ALA A C 1
ATOM 693 O O . ALA A 1 89 ? 10.518 -6.018 -17.463 1.00 84.69 89 ALA A O 1
ATOM 694 N N . ALA A 1 90 ? 11.041 -5.617 -15.317 1.00 81.19 90 ALA A N 1
ATOM 695 C CA . ALA A 1 90 ? 12.434 -5.267 -15.579 1.00 81.19 90 ALA A CA 1
ATOM 696 C C . ALA A 1 90 ? 13.250 -6.463 -16.099 1.00 81.19 90 ALA A C 1
ATOM 698 O O . ALA A 1 90 ? 14.072 -6.296 -17.000 1.00 81.19 90 ALA A O 1
ATOM 699 N N . ALA A 1 91 ? 13.020 -7.669 -15.572 1.00 85.81 91 ALA A N 1
ATOM 700 C CA . ALA A 1 91 ? 13.669 -8.890 -16.045 1.00 85.81 91 ALA A CA 1
ATOM 701 C C . ALA A 1 91 ? 13.234 -9.255 -17.474 1.00 85.81 91 ALA A C 1
ATOM 703 O O . ALA A 1 91 ? 14.081 -9.590 -18.304 1.00 85.81 91 ALA A O 1
ATOM 704 N N . ALA A 1 92 ? 11.938 -9.136 -17.779 1.00 89.31 92 ALA A N 1
ATOM 705 C CA . ALA A 1 92 ? 11.402 -9.359 -19.118 1.00 89.31 92 ALA A CA 1
ATOM 706 C C . ALA A 1 92 ? 11.978 -8.359 -20.132 1.00 89.31 92 ALA A C 1
ATOM 708 O O . ALA A 1 92 ? 12.403 -8.753 -21.217 1.00 89.31 92 ALA A O 1
ATOM 709 N N . GLU A 1 93 ? 12.074 -7.079 -19.763 1.00 90.44 93 GLU A N 1
ATOM 710 C CA . GLU A 1 93 ? 12.673 -6.057 -20.625 1.00 90.44 93 GLU A CA 1
ATOM 711 C C . GLU A 1 93 ? 14.183 -6.271 -20.808 1.00 90.44 93 GLU A C 1
ATOM 713 O O . GLU A 1 93 ? 14.698 -6.146 -21.920 1.00 90.44 93 GLU A O 1
ATOM 718 N N . LYS A 1 94 ? 14.899 -6.672 -19.748 1.00 91.31 94 LYS A N 1
ATOM 719 C CA . LYS A 1 94 ? 16.321 -7.044 -19.821 1.00 91.31 94 LYS A CA 1
ATOM 720 C C . LYS A 1 94 ? 16.539 -8.205 -20.801 1.00 91.31 94 LYS A C 1
ATOM 722 O O . LYS A 1 94 ? 17.426 -8.112 -21.649 1.00 91.31 94 LYS A O 1
ATOM 727 N N . ALA A 1 95 ? 15.710 -9.248 -20.738 1.00 92.31 95 ALA A N 1
ATOM 728 C CA . ALA A 1 95 ? 15.764 -10.376 -21.670 1.00 92.31 95 ALA A CA 1
ATOM 729 C C . ALA A 1 95 ? 15.466 -9.943 -23.115 1.00 92.31 95 ALA A C 1
ATOM 731 O O . ALA A 1 95 ? 16.251 -10.234 -24.015 1.00 92.31 95 ALA A O 1
ATOM 732 N N . ARG A 1 96 ? 14.404 -9.154 -23.327 1.00 95.44 96 ARG A N 1
ATOM 733 C CA . ARG A 1 96 ? 14.032 -8.624 -24.649 1.00 95.44 96 ARG A CA 1
ATOM 734 C C . ARG A 1 96 ? 15.164 -7.812 -25.286 1.00 95.44 96 ARG A C 1
ATOM 736 O O . ARG A 1 96 ? 15.441 -7.954 -26.477 1.00 95.44 96 ARG A O 1
ATOM 743 N N . LEU A 1 97 ? 15.823 -6.954 -24.504 1.00 93.44 97 LEU A N 1
ATOM 744 C CA . LEU A 1 97 ? 16.959 -6.158 -24.971 1.00 93.44 97 LEU A CA 1
ATOM 745 C C . LEU A 1 97 ? 18.161 -7.041 -25.312 1.00 93.44 97 LEU A C 1
ATOM 747 O O . LEU A 1 97 ? 18.758 -6.862 -26.372 1.00 93.44 97 LEU A O 1
ATOM 751 N N . ARG A 1 98 ? 18.498 -8.012 -24.453 1.00 95.12 98 ARG A N 1
ATOM 752 C CA . ARG A 1 98 ? 19.570 -8.982 -24.715 1.00 95.12 98 ARG A CA 1
ATOM 753 C C . ARG A 1 98 ? 19.345 -9.721 -26.034 1.00 95.12 98 ARG A C 1
ATOM 755 O O . ARG A 1 98 ? 20.270 -9.783 -26.843 1.00 95.12 98 ARG A O 1
ATOM 762 N N . ASP A 1 99 ? 18.143 -10.241 -26.255 1.00 95.38 99 ASP A N 1
ATOM 763 C CA . ASP A 1 99 ? 17.804 -11.004 -27.459 1.00 95.38 99 ASP A CA 1
ATOM 764 C C . ASP A 1 99 ? 17.887 -10.129 -28.716 1.00 95.38 99 ASP A C 1
ATOM 766 O O . ASP A 1 99 ? 18.506 -10.519 -29.705 1.00 95.38 99 ASP A O 1
ATOM 770 N N . SER A 1 100 ? 17.404 -8.884 -28.641 1.00 94.38 100 SER A N 1
ATOM 771 C CA . SER A 1 100 ? 17.543 -7.919 -29.737 1.00 94.38 100 SER A CA 1
ATOM 772 C C . SER A 1 100 ? 19.010 -7.614 -30.079 1.00 94.38 100 SER A C 1
ATOM 774 O O . SER A 1 100 ? 19.363 -7.496 -31.255 1.00 94.38 100 SER A O 1
ATOM 776 N N . TYR A 1 101 ? 19.900 -7.518 -29.084 1.00 94.62 101 TYR A N 1
ATOM 777 C CA . TYR A 1 101 ? 21.331 -7.341 -29.346 1.00 94.62 101 TYR A CA 1
ATOM 778 C C . TYR A 1 101 ? 22.002 -8.608 -29.887 1.00 94.62 101 TYR A C 1
ATOM 780 O O . TYR A 1 101 ? 22.925 -8.495 -30.694 1.00 94.62 101 TYR A O 1
ATOM 788 N N . LEU A 1 102 ? 21.551 -9.800 -29.487 1.00 94.12 102 LEU A N 1
ATOM 789 C CA . LEU A 1 102 ? 22.027 -11.068 -30.050 1.00 94.12 102 LEU A CA 1
ATOM 790 C C . LEU A 1 102 ? 21.690 -11.173 -31.541 1.00 94.12 102 LEU A C 1
ATOM 792 O O . LEU A 1 102 ? 22.577 -11.481 -32.341 1.00 94.12 102 LEU A O 1
ATOM 796 N N . GLU A 1 103 ? 20.453 -10.848 -31.920 1.00 95.31 103 GLU A N 1
ATOM 797 C CA . GLU A 1 103 ? 20.034 -10.754 -33.323 1.00 95.31 103 GLU A CA 1
ATOM 798 C C . GLU A 1 103 ? 20.887 -9.731 -34.075 1.00 95.31 103 GLU A C 1
ATOM 800 O O . GLU A 1 103 ? 21.474 -10.041 -35.114 1.00 95.31 103 GLU A O 1
ATOM 805 N N . ARG A 1 104 ? 21.057 -8.531 -33.507 1.00 93.88 104 ARG A N 1
ATOM 806 C CA . ARG A 1 104 ? 21.846 -7.475 -34.147 1.00 93.88 104 ARG A CA 1
ATOM 807 C C . ARG A 1 104 ? 23.315 -7.859 -34.331 1.00 93.88 104 ARG A C 1
ATOM 809 O O . ARG A 1 104 ? 23.914 -7.544 -35.358 1.00 93.88 104 ARG A O 1
ATOM 816 N N . LEU A 1 105 ? 23.910 -8.551 -33.362 1.00 95.25 105 LEU A N 1
ATOM 817 C CA . LEU A 1 105 ? 25.278 -9.050 -33.472 1.00 95.25 105 LEU A CA 1
ATOM 818 C C . LEU A 1 105 ? 25.407 -10.077 -34.603 1.00 95.25 105 LEU A C 1
ATOM 820 O O . LEU A 1 105 ? 26.418 -10.074 -35.308 1.00 95.25 105 LEU A O 1
ATOM 824 N N . ALA A 1 106 ? 24.404 -10.940 -34.785 1.00 94.50 106 ALA A N 1
ATOM 825 C CA . ALA A 1 106 ? 24.371 -11.895 -35.886 1.00 94.50 106 ALA A CA 1
ATOM 826 C C . ALA A 1 106 ? 24.286 -11.183 -37.247 1.00 94.50 106 ALA A C 1
ATOM 828 O O . ALA A 1 106 ? 25.056 -11.511 -38.147 1.00 94.50 106 ALA A O 1
ATOM 829 N N . GLU A 1 107 ? 23.438 -10.158 -37.374 1.00 93.81 107 GLU A N 1
ATOM 830 C CA . GLU A 1 107 ? 23.338 -9.333 -38.586 1.00 93.81 107 GLU A CA 1
ATOM 831 C C . GLU A 1 107 ? 24.664 -8.642 -38.933 1.00 93.81 107 GLU A C 1
ATOM 833 O O . GLU A 1 107 ? 25.117 -8.699 -40.076 1.00 93.81 107 GLU A O 1
ATOM 838 N N . LEU A 1 108 ? 25.320 -8.012 -37.951 1.00 93.06 108 LEU A N 1
ATOM 839 C CA . LEU A 1 108 ? 26.611 -7.346 -38.159 1.00 93.06 108 LEU A CA 1
ATOM 840 C C . LEU A 1 108 ? 27.696 -8.343 -38.583 1.00 93.06 108 LEU A C 1
ATOM 842 O O . LEU A 1 108 ? 28.477 -8.058 -39.488 1.00 93.06 108 LEU A O 1
ATOM 846 N N . LYS A 1 109 ? 27.724 -9.539 -37.980 1.00 92.12 109 LYS A N 1
ATOM 847 C CA . LYS A 1 109 ? 28.640 -10.619 -38.386 1.00 92.12 109 LYS A CA 1
ATOM 848 C C . LYS A 1 109 ? 28.347 -11.142 -39.794 1.00 92.12 109 LYS A C 1
ATOM 850 O O . LYS A 1 109 ? 29.276 -11.565 -40.474 1.00 92.12 109 LYS A O 1
ATOM 855 N N . ALA A 1 110 ? 27.093 -11.086 -40.236 1.00 94.69 110 ALA A N 1
ATOM 856 C CA . ALA A 1 110 ? 26.684 -11.416 -41.599 1.00 94.69 110 ALA A CA 1
ATOM 857 C C . ALA A 1 110 ? 26.952 -10.285 -42.616 1.00 94.69 110 ALA A C 1
ATOM 859 O O . ALA A 1 110 ? 26.663 -10.452 -43.799 1.00 94.69 110 ALA A O 1
ATOM 860 N N . GLY A 1 111 ? 27.518 -9.150 -42.184 1.00 92.31 111 GLY A N 1
ATOM 861 C CA . GLY A 1 111 ? 27.896 -8.033 -43.054 1.00 92.31 111 GLY A CA 1
ATOM 862 C C . GLY A 1 111 ? 26.844 -6.930 -43.188 1.00 92.31 111 GLY A C 1
ATOM 863 O O . GLY A 1 111 ? 26.949 -6.104 -44.094 1.00 92.31 111 GLY A O 1
ATOM 864 N N . ALA A 1 112 ? 25.832 -6.883 -42.313 1.00 92.69 112 ALA A N 1
ATOM 865 C CA . ALA A 1 112 ? 24.883 -5.773 -42.293 1.00 92.69 112 ALA A CA 1
ATOM 866 C C . ALA A 1 112 ? 25.584 -4.440 -41.978 1.00 92.69 112 ALA A C 1
ATOM 868 O O . ALA A 1 112 ? 26.498 -4.376 -41.154 1.00 92.69 112 ALA A O 1
ATOM 869 N N . ALA A 1 113 ? 25.118 -3.353 -42.599 1.00 92.31 113 ALA A N 1
ATOM 870 C CA . ALA A 1 113 ? 25.650 -2.022 -42.332 1.00 92.31 113 ALA A CA 1
ATOM 871 C C . ALA A 1 113 ? 25.334 -1.577 -40.887 1.00 92.31 113 ALA A C 1
ATOM 873 O O . ALA A 1 113 ? 24.218 -1.820 -40.403 1.00 92.31 113 ALA A O 1
ATOM 874 N N . PRO A 1 114 ? 26.274 -0.907 -40.198 1.00 91.62 114 PRO A N 1
ATOM 875 C CA . PRO A 1 114 ? 26.031 -0.351 -38.873 1.00 91.62 114 PRO A CA 1
ATOM 876 C C . PRO A 1 114 ? 25.043 0.823 -38.941 1.00 91.62 114 PRO A C 1
ATOM 878 O O . PRO A 1 114 ? 25.037 1.603 -39.892 1.00 91.62 114 PRO A O 1
ATOM 881 N N . ARG A 1 115 ? 24.213 0.972 -37.905 1.00 90.00 115 ARG A N 1
ATOM 882 C CA . ARG A 1 115 ? 23.217 2.050 -37.755 1.00 90.00 115 ARG A CA 1
ATOM 883 C C . ARG A 1 115 ? 23.864 3.404 -37.466 1.00 90.00 115 ARG A C 1
ATOM 885 O O . ARG A 1 115 ? 23.233 4.442 -37.638 1.00 90.00 115 ARG A O 1
ATOM 892 N N . GLY A 1 116 ? 25.117 3.401 -37.023 1.00 89.62 116 GLY A N 1
ATOM 893 C CA . GLY A 1 116 ? 25.921 4.593 -36.796 1.00 89.62 116 GLY A CA 1
ATOM 894 C C . GLY A 1 116 ? 27.378 4.231 -36.539 1.00 89.62 116 GLY A C 1
ATOM 895 O O . GLY A 1 116 ? 27.702 3.073 -36.293 1.00 89.62 116 GLY A O 1
ATOM 896 N N . ALA A 1 117 ? 28.258 5.233 -36.553 1.00 87.19 117 ALA A N 1
ATOM 897 C CA . ALA A 1 117 ? 29.700 5.039 -36.354 1.00 87.19 117 ALA A CA 1
ATOM 898 C C . ALA A 1 117 ? 30.069 4.409 -34.991 1.00 87.19 117 ALA A C 1
ATOM 900 O O . ALA A 1 117 ? 31.171 3.899 -34.824 1.00 87.19 117 ALA A O 1
ATOM 901 N N . TRP A 1 118 ? 29.149 4.443 -34.024 1.00 84.44 118 TRP A N 1
ATOM 902 C CA . TRP A 1 118 ? 29.299 3.871 -32.686 1.00 84.44 118 TRP A CA 1
ATOM 903 C C . TRP A 1 118 ? 28.911 2.384 -32.597 1.00 84.44 118 TRP A C 1
ATOM 905 O O . TRP A 1 118 ? 29.232 1.736 -31.603 1.00 84.44 118 TRP A O 1
ATOM 915 N N . GLU A 1 119 ? 28.208 1.830 -33.591 1.00 90.06 119 GLU A N 1
ATOM 916 C CA . GLU A 1 119 ? 27.681 0.463 -33.537 1.00 90.06 119 GLU A CA 1
ATOM 917 C C . GLU A 1 119 ? 28.714 -0.536 -34.077 1.00 90.06 119 GLU A C 1
ATOM 919 O O . GLU A 1 119 ? 28.695 -0.922 -35.245 1.00 90.06 119 GLU A O 1
ATOM 924 N N . THR A 1 120 ? 29.641 -0.949 -33.212 1.00 91.75 120 THR A N 1
ATOM 925 C CA . THR A 1 120 ? 30.621 -2.006 -33.505 1.00 91.75 120 THR A CA 1
ATOM 926 C C . THR A 1 120 ? 30.175 -3.357 -32.937 1.00 91.75 120 THR A C 1
ATOM 928 O O . THR A 1 120 ? 29.370 -3.429 -32.008 1.00 91.75 120 THR A O 1
ATOM 931 N N . THR A 1 121 ? 30.720 -4.463 -33.456 1.00 90.88 121 THR A N 1
ATOM 932 C CA . THR A 1 121 ? 30.466 -5.811 -32.909 1.00 90.88 121 THR A CA 1
ATOM 933 C C . THR A 1 121 ? 30.882 -5.928 -31.440 1.00 90.88 121 THR A C 1
ATOM 935 O O . THR A 1 121 ? 30.209 -6.602 -30.661 1.00 90.88 121 THR A O 1
ATOM 938 N N . GLU A 1 122 ? 31.952 -5.240 -31.044 1.00 92.62 122 GLU A N 1
ATOM 939 C CA . GLU A 1 122 ? 32.423 -5.147 -29.660 1.00 92.62 122 GLU A CA 1
ATOM 940 C C . GLU A 1 122 ? 31.429 -4.379 -28.780 1.00 92.62 122 GLU A C 1
ATOM 942 O O . GLU A 1 122 ? 31.020 -4.879 -27.731 1.00 92.62 122 GLU A O 1
ATOM 947 N N . TYR A 1 123 ? 30.944 -3.224 -29.250 1.00 92.69 123 TYR A N 1
ATOM 948 C CA . TYR A 1 123 ? 29.916 -2.447 -28.558 1.00 92.69 123 TYR A CA 1
ATOM 949 C C . TYR A 1 123 ? 28.647 -3.274 -28.312 1.00 92.69 123 TYR A C 1
ATOM 951 O O . TYR A 1 123 ? 28.142 -3.319 -27.189 1.00 92.69 123 TYR A O 1
ATOM 959 N N . VAL A 1 124 ? 28.149 -3.968 -29.340 1.00 91.31 124 VAL A N 1
ATOM 960 C CA . VAL A 1 124 ? 26.942 -4.802 -29.225 1.00 91.31 124 VAL A CA 1
ATOM 961 C C . VAL A 1 124 ? 27.184 -5.987 -28.282 1.00 91.31 124 VAL A C 1
ATOM 963 O O . VAL A 1 124 ? 26.326 -6.300 -27.459 1.00 91.31 124 VAL A O 1
ATOM 966 N N . SER A 1 125 ? 28.377 -6.590 -28.312 1.00 91.75 125 SER A N 1
ATOM 967 C CA . SER A 1 125 ? 28.758 -7.662 -27.378 1.00 91.75 125 SER A CA 1
ATOM 968 C C . SER A 1 125 ? 28.782 -7.181 -25.922 1.00 91.75 125 SER A C 1
ATOM 970 O O . SER A 1 125 ? 28.307 -7.884 -25.030 1.00 91.75 125 SER A O 1
ATOM 972 N N . HIS A 1 126 ? 29.253 -5.956 -25.670 1.00 92.75 126 HIS A N 1
ATOM 973 C CA . HIS A 1 126 ? 29.185 -5.333 -24.346 1.00 92.75 126 HIS A CA 1
ATOM 974 C C . HIS A 1 126 ? 27.745 -5.063 -23.893 1.00 92.75 126 HIS A C 1
ATOM 976 O O . HIS A 1 126 ? 27.438 -5.247 -22.714 1.00 92.75 126 HIS A O 1
ATOM 982 N N . GLN A 1 127 ? 26.840 -4.670 -24.799 1.00 93.50 127 GLN A N 1
ATOM 983 C CA . GLN A 1 127 ? 25.424 -4.531 -24.442 1.00 93.50 127 GLN A CA 1
ATOM 984 C C . GLN A 1 127 ? 24.813 -5.885 -24.054 1.00 93.50 127 GLN A C 1
ATOM 986 O O . GLN A 1 127 ? 24.142 -5.968 -23.031 1.00 93.50 127 GLN A O 1
ATOM 991 N N . ILE A 1 128 ? 25.109 -6.967 -24.782 1.00 92.38 128 ILE A N 1
ATOM 992 C CA . ILE A 1 128 ? 24.642 -8.319 -24.420 1.00 92.38 128 ILE A CA 1
ATOM 993 C C . ILE A 1 128 ? 25.103 -8.695 -23.008 1.00 92.38 128 ILE A C 1
ATOM 995 O O . ILE A 1 128 ? 24.293 -9.162 -22.209 1.00 92.38 128 ILE A O 1
ATOM 999 N N . ALA A 1 129 ? 26.374 -8.449 -22.672 1.00 90.12 129 ALA A N 1
ATOM 1000 C CA . ALA A 1 129 ? 26.914 -8.730 -21.341 1.00 90.12 129 ALA A CA 1
ATOM 1001 C C . ALA A 1 129 ? 26.240 -7.897 -20.237 1.00 90.12 129 ALA A C 1
ATOM 1003 O O . ALA A 1 129 ? 25.983 -8.406 -19.151 1.00 90.12 129 ALA A O 1
ATOM 1004 N N . ARG A 1 130 ? 25.893 -6.635 -20.519 1.00 90.50 130 ARG A N 1
ATOM 1005 C CA . ARG A 1 130 ? 25.156 -5.757 -19.595 1.00 90.50 130 ARG A CA 1
ATOM 1006 C C . ARG A 1 130 ? 23.730 -6.249 -19.316 1.00 90.50 130 ARG A C 1
ATOM 1008 O O . ARG A 1 130 ? 23.210 -6.030 -18.222 1.00 90.50 130 ARG A O 1
ATOM 1015 N N . TYR A 1 131 ? 23.100 -6.880 -20.304 1.00 87.69 131 TYR A N 1
ATOM 1016 C CA . TYR A 1 131 ? 21.730 -7.393 -20.222 1.00 87.69 131 TYR A CA 1
ATOM 1017 C C . TYR A 1 131 ? 21.654 -8.919 -20.007 1.00 87.69 131 TYR A C 1
ATOM 1019 O O . TYR A 1 131 ? 20.562 -9.481 -20.047 1.00 87.69 131 TYR A O 1
ATOM 1027 N N . SER A 1 132 ? 22.777 -9.581 -19.709 1.00 77.50 132 SER A N 1
ATOM 1028 C CA . SER A 1 132 ? 22.829 -10.969 -19.211 1.00 77.50 132 SER A CA 1
ATOM 1029 C C . SER A 1 132 ? 22.738 -10.988 -17.688 1.00 77.50 132 SER A C 1
ATOM 1031 O O . SER A 1 132 ? 22.001 -11.834 -17.149 1.00 77.50 132 SER A O 1
#

Foldseek 3Di:
DPPFQAALVRHGDDFQFKKWFWDDQPPDTKIWIWTFHDADPVQWTKTQTDDIRDRDDDDPPPRIDTHHSHGMDTCPDDPDDPDDDPVRVVLVVLVVQLVVLVVVLVCVVVPHDDPDPQDDNVNSVVSNVVSD

Sequence (132 aa):
MTEQLKDWRGTPIKEWQTVIYGAPVGRSVAMVEGTVVGFTPSGRVWIEVKHRAYGGWGAERKPRVHVGPDRLTVVTELPPTSLPTEAEAAAAEKARLRDSYLERLAELKAGAAPRGAWETTEYVSHQIARYS

pLDDT: mean 87.05, std 11.37, range [42.72, 96.56]